Protein AF-M5IS20-F1 (afdb_monomer)

Radius of gyration: 13.37 Å; Cα contacts (8 Å, |Δi|>4): 81; chains: 1; bounding box: 34×34×30 Å

Sequence (101 aa):
MKTYDIALFYELSRFFKDDLRLMAHAVAYKLNLAPKTIYKDFSFGRYKDEYLKALLDVSDNPKEAYLNLLMRFRDKSPIFDRDDFANAEAYSVFNREYKKK

Solvent-accessible surface area (backbone atoms only — not comparable to full-atom values): 5965 Å² total; per-residue (Å²): 129,88,84,56,63,60,69,60,47,59,55,55,30,56,81,50,73,65,37,54,64,59,47,16,45,51,26,15,63,72,68,74,48,64,34,61,61,45,33,52,31,46,26,65,65,52,56,47,66,72,48,52,53,34,46,49,62,34,67,77,40,52,68,65,45,51,53,56,50,54,54,53,68,67,48,83,67,83,76,70,56,76,69,63,48,59,59,42,62,78,63,36,65,68,79,78,82,73,80,83,122

Mean predicted aligned error: 8.96 Å

pLDDT: mean 73.55, std 16.47, range [33.44, 93.88]

Structure (mmCIF, N/CA/C/O backbone):
data_AF-M5IS20-F1
#
_entry.id   AF-M5IS20-F1
#
loop_
_atom_site.group_PDB
_atom_site.id
_atom_site.type_symbol
_atom_site.label_atom_id
_atom_site.label_alt_id
_atom_site.label_comp_id
_atom_site.label_asym_id
_atom_site.label_entity_id
_atom_site.label_seq_id
_atom_site.pdbx_PDB_ins_code
_atom_site.Cartn_x
_atom_site.Cartn_y
_atom_site.Cartn_z
_atom_site.occupancy
_atom_site.B_iso_or_equiv
_atom_site.auth_seq_id
_atom_site.auth_comp_id
_atom_site.auth_asym_id
_atom_site.auth_atom_id
_atom_site.pdbx_PDB_model_num
ATOM 1 N N . MET A 1 1 ? 16.418 -14.600 5.580 1.00 51.22 1 MET A N 1
ATOM 2 C CA . MET A 1 1 ? 15.219 -14.095 4.879 1.00 51.22 1 MET A CA 1
ATOM 3 C C . MET A 1 1 ? 14.413 -13.323 5.912 1.00 51.22 1 MET A C 1
ATOM 5 O O . MET A 1 1 ? 14.109 -13.912 6.938 1.00 51.22 1 MET A O 1
ATOM 9 N N . LYS A 1 2 ? 14.195 -12.008 5.751 1.00 57.53 2 LYS A N 1
ATOM 10 C CA . LYS A 1 2 ? 13.286 -11.289 6.661 1.00 57.53 2 LYS A CA 1
ATOM 11 C C . LYS A 1 2 ? 11.881 -11.837 6.413 1.00 57.53 2 LYS A C 1
ATOM 13 O O . LYS A 1 2 ? 11.426 -11.817 5.273 1.00 57.53 2 LYS A O 1
ATOM 18 N N . THR A 1 3 ? 11.248 -12.369 7.448 1.00 73.69 3 THR A N 1
ATOM 19 C CA . THR A 1 3 ? 9.873 -12.861 7.373 1.00 73.69 3 THR A CA 1
ATOM 20 C C . THR A 1 3 ? 8.959 -11.657 7.538 1.00 73.69 3 THR A C 1
ATOM 22 O O . THR A 1 3 ? 8.815 -11.147 8.642 1.00 73.69 3 THR A O 1
ATOM 25 N N . TYR A 1 4 ? 8.431 -11.138 6.433 1.00 81.56 4 TYR A N 1
ATOM 26 C CA . TYR A 1 4 ? 7.437 -10.068 6.479 1.00 81.56 4 TYR A CA 1
ATOM 27 C C . TYR A 1 4 ? 6.092 -10.617 6.968 1.00 81.56 4 TYR A C 1
ATOM 29 O O . TYR A 1 4 ? 5.775 -11.781 6.705 1.00 81.56 4 TYR A O 1
ATOM 37 N N . ASP A 1 5 ? 5.281 -9.783 7.621 1.00 86.31 5 ASP A N 1
ATOM 38 C CA . ASP A 1 5 ? 3.908 -10.147 7.978 1.00 86.31 5 ASP A CA 1
ATOM 39 C C . ASP A 1 5 ? 2.992 -10.068 6.747 1.00 86.31 5 ASP A C 1
ATOM 41 O O . ASP A 1 5 ? 2.315 -9.078 6.459 1.00 86.31 5 ASP A O 1
ATOM 45 N N . ILE A 1 6 ? 3.034 -11.143 5.964 1.00 86.81 6 ILE A N 1
ATOM 46 C CA . ILE A 1 6 ? 2.269 -11.289 4.726 1.00 86.81 6 ILE A CA 1
ATOM 47 C C . ILE A 1 6 ? 0.762 -11.328 5.021 1.00 86.81 6 ILE A C 1
ATOM 49 O O . ILE A 1 6 ? -0.026 -10.812 4.229 1.00 86.81 6 ILE A O 1
ATOM 53 N N . ALA A 1 7 ? 0.352 -11.919 6.149 1.00 88.44 7 ALA A N 1
ATOM 54 C CA . ALA A 1 7 ? -1.055 -12.016 6.521 1.00 88.44 7 ALA A CA 1
ATOM 55 C C . ALA A 1 7 ? -1.644 -10.625 6.781 1.00 88.44 7 ALA A C 1
ATOM 57 O O . ALA A 1 7 ? -2.665 -10.279 6.181 1.00 88.44 7 ALA A O 1
ATOM 58 N N . LEU A 1 8 ? -0.9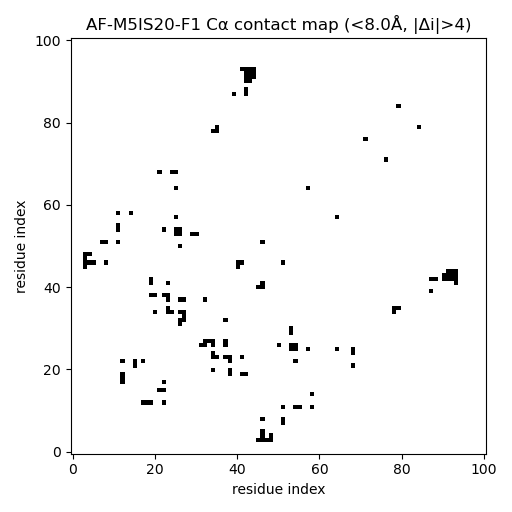45 -9.806 7.572 1.00 90.00 8 LEU A N 1
ATOM 59 C CA . LEU A 1 8 ? -1.326 -8.421 7.833 1.00 90.00 8 LEU A CA 1
ATOM 60 C C . LEU A 1 8 ? -1.354 -7.587 6.549 1.00 90.00 8 LEU A C 1
ATOM 62 O O . LEU A 1 8 ? -2.303 -6.837 6.324 1.00 90.00 8 LEU A O 1
ATOM 66 N N . PHE A 1 9 ? -0.362 -7.746 5.663 1.00 90.94 9 PHE A N 1
ATOM 67 C CA . PHE A 1 9 ? -0.366 -7.057 4.370 1.00 90.94 9 PHE A CA 1
ATOM 68 C C . PHE A 1 9 ? -1.642 -7.347 3.570 1.00 90.94 9 PHE A C 1
ATOM 70 O O . PHE A 1 9 ? -2.299 -6.425 3.090 1.00 90.94 9 PHE A O 1
ATOM 77 N N . TYR A 1 10 ? -2.010 -8.625 3.447 1.00 89.12 10 TYR A N 1
ATOM 78 C CA . TYR A 1 10 ? -3.207 -9.043 2.721 1.00 89.12 10 TYR A CA 1
ATOM 79 C C . TYR A 1 10 ? -4.503 -8.602 3.408 1.00 89.12 10 TYR A C 1
ATOM 81 O O . TYR A 1 10 ? -5.518 -8.417 2.736 1.00 89.12 10 TYR A O 1
ATOM 89 N N . GLU A 1 11 ? -4.533 -8.479 4.728 1.00 89.94 11 GLU A N 1
ATOM 90 C CA . GLU A 1 11 ? -5.686 -7.919 5.430 1.00 89.94 11 GLU A CA 1
ATOM 91 C C . GLU A 1 11 ? -5.858 -6.436 5.088 1.00 89.94 11 GLU A C 1
ATOM 93 O O . GLU A 1 11 ? -6.908 -6.039 4.578 1.00 89.94 11 GLU A O 1
ATOM 98 N N . LEU A 1 12 ? -4.789 -5.653 5.252 1.00 88.44 12 LEU A N 1
ATOM 99 C CA . LEU A 1 12 ? -4.766 -4.222 4.959 1.00 88.44 12 LEU A CA 1
ATOM 100 C C . LEU A 1 12 ? -5.055 -3.936 3.484 1.00 88.44 12 LEU A C 1
ATOM 102 O O . LEU A 1 12 ? -5.794 -3.006 3.170 1.00 88.44 12 LEU A O 1
ATOM 106 N N . SER A 1 13 ? -4.548 -4.756 2.560 1.00 87.12 13 SER A N 1
ATOM 107 C CA . SER A 1 13 ? -4.774 -4.564 1.125 1.00 87.12 13 SER A CA 1
ATOM 108 C C . SER A 1 13 ? -6.258 -4.600 0.743 1.00 87.12 13 SER A C 1
ATOM 110 O O . SER A 1 13 ? -6.656 -3.895 -0.183 1.00 87.12 13 SER A O 1
ATOM 112 N N . ARG A 1 14 ? -7.111 -5.322 1.492 1.00 85.94 14 ARG A N 1
ATOM 113 C CA . ARG A 1 14 ? -8.568 -5.360 1.242 1.00 85.94 14 ARG A CA 1
ATOM 114 C C . ARG A 1 14 ? -9.208 -3.987 1.369 1.00 85.94 14 ARG A C 1
ATOM 116 O O . ARG A 1 14 ? -10.068 -3.646 0.560 1.00 85.94 14 ARG A O 1
ATOM 123 N N . PHE A 1 15 ? -8.772 -3.194 2.348 1.00 83.50 15 PHE A N 1
ATOM 124 C CA . PHE A 1 15 ? -9.248 -1.823 2.529 1.00 83.50 15 PHE A CA 1
ATOM 125 C C . PHE A 1 15 ? -8.975 -0.969 1.279 1.00 83.50 15 PHE A C 1
ATOM 127 O O . PHE A 1 15 ? -9.810 -0.167 0.864 1.00 83.50 15 PHE A O 1
ATOM 134 N N . PHE A 1 16 ? -7.848 -1.220 0.611 1.00 80.75 16 PHE A N 1
ATOM 135 C CA . PHE A 1 16 ? -7.435 -0.544 -0.618 1.00 80.75 16 PHE A CA 1
ATOM 136 C C . PHE A 1 16 ? -7.868 -1.267 -1.902 1.00 80.75 16 PHE A C 1
ATOM 138 O O . PHE A 1 16 ? -7.359 -0.952 -2.975 1.00 80.75 16 PHE A O 1
ATOM 145 N N . LYS A 1 17 ? -8.796 -2.233 -1.818 1.00 82.81 17 LYS A N 1
ATOM 146 C CA . LYS A 1 17 ? -9.261 -3.052 -2.956 1.00 82.81 17 LYS A CA 1
ATOM 147 C C . LYS A 1 17 ? -8.127 -3.766 -3.702 1.00 82.81 17 LYS A C 1
ATOM 149 O O . LYS A 1 17 ? -8.206 -3.952 -4.912 1.00 82.81 17 LYS A O 1
ATOM 154 N N . ASP A 1 18 ? -7.074 -4.129 -2.975 1.00 82.31 18 ASP A N 1
ATOM 155 C CA . ASP A 1 18 ? -5.847 -4.722 -3.508 1.00 82.31 18 ASP A CA 1
ATOM 156 C C . ASP A 1 18 ? -5.122 -3.852 -4.554 1.00 82.31 18 ASP A C 1
ATOM 158 O O . ASP A 1 18 ? -4.277 -4.344 -5.303 1.00 82.31 18 ASP A O 1
ATOM 162 N N . ASP A 1 19 ? -5.399 -2.543 -4.597 1.00 81.12 19 ASP A N 1
ATOM 163 C CA . ASP A 1 19 ? -4.683 -1.623 -5.473 1.00 81.12 19 ASP A CA 1
ATOM 164 C C . ASP A 1 19 ? -3.338 -1.233 -4.849 1.00 81.12 19 ASP A C 1
ATOM 166 O O . ASP A 1 19 ? -3.231 -0.312 -4.031 1.00 81.12 19 ASP A O 1
ATOM 170 N N . LEU A 1 20 ? -2.281 -1.926 -5.279 1.00 84.94 20 LEU A N 1
ATOM 171 C CA . LEU A 1 20 ? -0.911 -1.666 -4.837 1.00 84.94 20 LEU A CA 1
ATOM 172 C C . LEU A 1 20 ? -0.467 -0.215 -5.075 1.00 84.94 20 LEU A C 1
ATOM 174 O O . LEU A 1 20 ? 0.388 0.280 -4.340 1.00 84.94 20 LEU A O 1
ATOM 178 N N . ARG A 1 21 ? -1.032 0.489 -6.065 1.00 80.56 21 ARG A N 1
ATOM 179 C CA . ARG A 1 21 ? -0.717 1.904 -6.326 1.00 80.56 21 ARG A CA 1
ATOM 180 C C . ARG A 1 21 ? -1.308 2.782 -5.237 1.00 80.56 21 ARG A C 1
ATOM 182 O O . ARG A 1 21 ? -0.611 3.633 -4.686 1.00 80.56 21 ARG A O 1
ATOM 189 N N . LEU A 1 22 ? -2.571 2.538 -4.894 1.00 79.00 22 LEU A N 1
ATOM 190 C CA . LEU A 1 22 ? -3.264 3.248 -3.823 1.00 79.00 22 LEU A CA 1
ATOM 191 C C . LEU A 1 22 ? -2.557 3.032 -2.480 1.00 79.00 22 LEU A C 1
ATOM 193 O O . LEU A 1 22 ? -2.279 3.993 -1.761 1.00 79.00 22 LEU A O 1
ATOM 197 N N . MET A 1 23 ? -2.179 1.786 -2.192 1.00 88.06 23 MET A N 1
ATOM 198 C CA . MET A 1 23 ? -1.403 1.431 -1.003 1.00 88.06 23 MET A CA 1
ATOM 199 C C . MET A 1 23 ? -0.038 2.126 -0.988 1.00 88.06 23 MET A C 1
ATOM 201 O O . MET A 1 23 ? 0.350 2.712 0.021 1.00 88.06 23 MET A O 1
ATOM 205 N N . ALA A 1 24 ? 0.695 2.108 -2.106 1.00 88.69 24 ALA A N 1
ATOM 206 C CA . ALA A 1 24 ? 2.010 2.737 -2.190 1.00 88.69 24 ALA A CA 1
ATOM 207 C C . ALA A 1 24 ? 1.939 4.250 -1.956 1.00 88.69 24 ALA A C 1
ATOM 209 O O . ALA A 1 24 ? 2.809 4.814 -1.294 1.00 88.69 24 ALA A O 1
ATOM 210 N N . HIS A 1 25 ? 0.885 4.908 -2.439 1.00 83.19 25 HIS A N 1
ATOM 211 C CA . HIS A 1 25 ? 0.655 6.319 -2.154 1.00 83.19 25 HIS A CA 1
ATOM 212 C C . HIS A 1 25 ? 0.274 6.593 -0.696 1.00 83.19 25 HIS A C 1
ATOM 214 O O . HIS A 1 25 ? 0.754 7.579 -0.135 1.00 83.19 25 HIS A O 1
ATOM 220 N N . ALA A 1 26 ? -0.543 5.737 -0.079 1.00 84.56 26 ALA A N 1
ATOM 221 C CA . ALA A 1 26 ? -0.902 5.859 1.332 1.00 84.56 26 ALA A CA 1
ATOM 222 C C . ALA A 1 26 ? 0.347 5.798 2.229 1.00 84.56 26 ALA A C 1
ATOM 224 O O . ALA A 1 26 ? 0.561 6.664 3.079 1.00 84.56 26 ALA A O 1
ATOM 225 N N . VAL A 1 27 ? 1.233 4.834 1.967 1.00 89.06 27 VAL A N 1
ATOM 226 C CA . VAL A 1 27 ? 2.516 4.714 2.672 1.00 89.06 27 VAL A CA 1
ATOM 227 C C . VAL A 1 27 ? 3.441 5.889 2.368 1.00 89.06 27 VAL A C 1
ATOM 229 O O . VAL A 1 27 ? 4.030 6.461 3.285 1.00 89.06 27 VAL A O 1
ATOM 232 N N . ALA A 1 28 ? 3.558 6.282 1.097 1.00 87.94 28 ALA A N 1
ATOM 233 C CA . ALA A 1 28 ? 4.396 7.403 0.679 1.00 87.94 28 ALA A CA 1
ATOM 234 C C . ALA A 1 28 ? 4.017 8.704 1.389 1.00 87.94 28 ALA A C 1
ATOM 236 O O . ALA A 1 28 ? 4.900 9.475 1.756 1.00 87.94 28 ALA A O 1
ATOM 237 N N . TYR A 1 29 ? 2.719 8.938 1.592 1.00 82.56 29 TYR A N 1
ATOM 238 C CA . TYR A 1 29 ? 2.220 10.093 2.328 1.00 82.56 29 TYR A CA 1
ATOM 239 C C . TYR A 1 29 ? 2.666 10.057 3.790 1.00 82.56 29 TYR A C 1
ATOM 241 O O . TYR A 1 29 ? 3.273 11.007 4.277 1.00 82.56 29 TYR A O 1
ATOM 249 N N . LYS A 1 30 ? 2.419 8.937 4.474 1.00 84.69 30 LYS A N 1
ATOM 250 C CA . LYS A 1 30 ? 2.706 8.806 5.904 1.00 84.69 30 LYS A CA 1
ATOM 251 C C . LYS A 1 30 ? 4.202 8.859 6.219 1.00 84.69 30 LYS A C 1
ATOM 253 O O . LYS A 1 30 ? 4.587 9.395 7.253 1.00 84.69 30 LYS A O 1
ATOM 258 N N . LEU A 1 31 ? 5.034 8.302 5.340 1.00 87.12 31 LEU A N 1
ATOM 259 C CA . LEU A 1 31 ? 6.481 8.190 5.546 1.00 87.12 31 LEU A CA 1
ATOM 260 C C .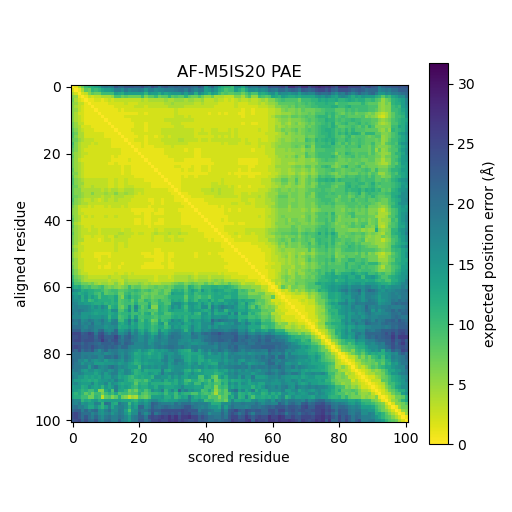 LEU A 1 31 ? 7.293 9.259 4.796 1.00 87.12 31 LEU A C 1
ATOM 262 O O . LEU A 1 31 ? 8.516 9.263 4.894 1.00 87.12 31 LEU A O 1
ATOM 266 N N . ASN A 1 32 ? 6.636 10.149 4.044 1.00 85.38 32 ASN A N 1
ATOM 267 C CA . ASN A 1 32 ? 7.271 11.126 3.153 1.00 85.38 32 ASN A CA 1
ATOM 268 C C . ASN A 1 32 ? 8.304 10.489 2.192 1.00 85.38 32 ASN A C 1
ATOM 270 O O . ASN A 1 32 ? 9.435 10.954 2.052 1.00 85.38 32 ASN A O 1
ATOM 274 N N . LEU A 1 33 ? 7.911 9.390 1.543 1.00 86.44 33 LEU A N 1
ATOM 275 C CA . LEU A 1 33 ? 8.751 8.607 0.629 1.00 86.44 33 LEU A CA 1
ATOM 276 C C . LEU A 1 33 ? 8.261 8.690 -0.823 1.00 86.44 33 LEU A C 1
ATOM 278 O O . LEU A 1 33 ? 7.145 9.122 -1.111 1.00 86.44 33 LEU A O 1
ATOM 282 N N . ALA A 1 34 ? 9.090 8.216 -1.756 1.00 84.44 34 ALA A N 1
ATOM 283 C CA . ALA A 1 34 ? 8.697 8.063 -3.152 1.00 84.44 34 ALA A CA 1
ATOM 284 C C . ALA A 1 34 ? 7.758 6.845 -3.328 1.00 84.44 34 ALA A C 1
ATOM 286 O O . ALA A 1 34 ? 8.174 5.713 -3.057 1.00 84.44 34 ALA A O 1
ATOM 287 N N . PRO A 1 35 ? 6.525 7.026 -3.841 1.00 83.19 35 PRO A N 1
ATOM 288 C CA . PRO A 1 35 ? 5.559 5.934 -4.011 1.00 83.19 35 PRO A CA 1
ATOM 289 C C . PRO A 1 35 ? 6.039 4.858 -4.995 1.00 83.19 35 PRO A C 1
ATOM 291 O O . PRO A 1 35 ? 5.747 3.683 -4.795 1.00 83.19 35 PRO A O 1
ATOM 294 N N . LYS A 1 36 ? 6.848 5.219 -6.002 1.00 84.12 36 LYS A N 1
ATOM 295 C CA . LYS A 1 36 ? 7.440 4.266 -6.960 1.00 84.12 36 LYS A CA 1
ATOM 296 C C . LYS A 1 36 ? 8.295 3.196 -6.271 1.00 84.12 36 LYS A C 1
ATOM 298 O O . LYS A 1 36 ? 8.209 2.019 -6.614 1.00 84.12 36 LYS A O 1
ATOM 303 N N . THR A 1 37 ? 9.086 3.587 -5.272 1.00 87.38 37 THR A N 1
ATOM 304 C CA . THR A 1 37 ? 9.927 2.657 -4.503 1.00 87.38 37 THR A CA 1
ATOM 305 C C . THR A 1 37 ? 9.076 1.671 -3.711 1.00 87.38 37 THR A C 1
ATOM 307 O O . THR A 1 37 ? 9.346 0.473 -3.728 1.00 87.38 37 THR A O 1
ATOM 310 N N . ILE A 1 38 ? 8.014 2.165 -3.074 1.00 90.06 38 ILE A N 1
ATOM 311 C CA . ILE A 1 38 ? 7.105 1.349 -2.263 1.00 90.06 38 ILE A CA 1
ATOM 312 C C . ILE A 1 38 ? 6.309 0.383 -3.146 1.00 90.06 38 ILE A C 1
ATOM 314 O O . ILE A 1 38 ? 6.206 -0.796 -2.829 1.00 90.06 38 ILE A O 1
ATOM 318 N N . TYR A 1 39 ? 5.805 0.852 -4.289 1.00 87.62 39 TYR A N 1
ATOM 319 C CA . TYR A 1 39 ? 5.100 0.013 -5.257 1.00 87.62 39 TYR A CA 1
ATOM 320 C C . TYR A 1 39 ? 5.981 -1.133 -5.774 1.00 87.62 39 TYR A C 1
ATOM 322 O O . TYR A 1 39 ? 5.540 -2.282 -5.834 1.00 87.62 39 TYR A O 1
ATOM 330 N N . LYS A 1 40 ? 7.250 -0.842 -6.091 1.00 87.56 40 LYS A N 1
ATOM 331 C CA . LYS A 1 40 ? 8.227 -1.866 -6.475 1.00 87.56 40 LYS A CA 1
ATOM 332 C C . LYS A 1 40 ? 8.425 -2.879 -5.348 1.00 87.56 40 LYS A C 1
ATOM 334 O O . LYS A 1 40 ? 8.394 -4.079 -5.598 1.00 87.56 40 LYS A O 1
ATOM 339 N N . ASP A 1 41 ? 8.605 -2.414 -4.114 1.00 90.19 41 ASP A N 1
ATOM 340 C CA . ASP A 1 41 ? 8.748 -3.296 -2.955 1.00 90.19 41 ASP A CA 1
ATOM 341 C C . ASP A 1 41 ? 7.513 -4.200 -2.775 1.00 90.19 41 ASP A C 1
ATOM 343 O O . ASP A 1 41 ? 7.676 -5.415 -2.668 1.00 90.19 41 ASP A O 1
ATOM 347 N N . PHE A 1 42 ? 6.294 -3.657 -2.852 1.00 89.50 42 PHE A N 1
ATOM 348 C CA . PHE A 1 42 ? 5.055 -4.442 -2.794 1.00 89.50 42 PHE A CA 1
ATOM 349 C C . PHE A 1 42 ? 4.954 -5.481 -3.909 1.00 89.50 42 PHE A C 1
ATOM 351 O O . PHE A 1 42 ? 4.660 -6.641 -3.632 1.00 89.50 42 PHE A O 1
ATOM 358 N N . SER A 1 43 ? 5.273 -5.096 -5.145 1.00 86.25 43 SER A N 1
ATOM 359 C CA . SER A 1 43 ? 5.250 -6.009 -6.295 1.00 86.25 43 SER A CA 1
ATOM 360 C C . SER A 1 43 ? 6.224 -7.179 -6.106 1.00 86.25 43 SER A C 1
ATOM 362 O O . SER A 1 43 ? 5.935 -8.300 -6.502 1.00 86.25 43 SER A O 1
ATOM 364 N N . PHE A 1 44 ? 7.351 -6.964 -5.420 1.00 85.25 44 PHE A N 1
ATOM 365 C CA . PHE A 1 44 ? 8.331 -8.012 -5.106 1.00 85.25 44 PHE A CA 1
ATOM 366 C C . PHE A 1 44 ? 8.131 -8.677 -3.732 1.00 85.25 44 PHE A C 1
ATOM 368 O O . PHE A 1 44 ? 9.046 -9.341 -3.243 1.00 85.25 44 PHE A O 1
ATOM 375 N N . GLY A 1 45 ? 6.978 -8.497 -3.081 1.00 86.06 45 GLY A N 1
ATOM 376 C CA . GLY A 1 45 ? 6.671 -9.148 -1.803 1.00 86.06 45 GLY A CA 1
ATOM 377 C C . GLY A 1 45 ? 7.461 -8.611 -0.602 1.00 86.06 45 GLY A C 1
ATOM 378 O O . GLY A 1 45 ? 7.590 -9.289 0.417 1.00 86.06 45 GLY A O 1
ATOM 379 N N . ARG A 1 46 ? 8.031 -7.405 -0.712 1.00 90.19 46 ARG A N 1
ATOM 380 C CA . ARG A 1 46 ? 8.831 -6.748 0.332 1.00 90.19 46 ARG A CA 1
ATOM 381 C C . ARG A 1 46 ? 7.957 -5.852 1.207 1.00 90.19 46 ARG A C 1
ATOM 383 O O . ARG A 1 46 ? 7.979 -4.628 1.093 1.00 90.19 46 ARG A O 1
ATOM 390 N N . TYR A 1 47 ? 7.196 -6.462 2.109 1.00 90.69 47 TYR A N 1
ATOM 391 C CA . TYR A 1 47 ? 6.249 -5.759 2.981 1.00 90.69 47 TYR A CA 1
ATOM 392 C C . TYR A 1 47 ? 6.916 -5.301 4.283 1.00 90.69 47 TYR A C 1
ATOM 394 O O . TYR A 1 47 ? 6.726 -5.897 5.338 1.00 90.69 47 TYR A O 1
ATOM 402 N N . LYS A 1 48 ? 7.760 -4.266 4.204 1.00 93.25 48 LYS A N 1
ATOM 403 C CA . LYS A 1 48 ? 8.481 -3.738 5.376 1.00 93.25 48 LYS A CA 1
ATOM 404 C C . LYS A 1 48 ? 7.510 -3.340 6.493 1.00 93.25 48 LYS A C 1
ATOM 406 O O . LYS A 1 48 ? 6.469 -2.751 6.219 1.00 93.25 48 LYS A O 1
ATOM 411 N N . ASP A 1 49 ? 7.906 -3.565 7.743 1.00 93.19 49 ASP A N 1
ATOM 412 C CA . ASP A 1 49 ? 7.076 -3.269 8.922 1.00 93.19 49 ASP A CA 1
ATOM 413 C C . ASP A 1 49 ? 6.634 -1.797 8.977 1.00 93.19 49 ASP A C 1
ATOM 415 O O . ASP A 1 49 ? 5.500 -1.491 9.333 1.00 93.19 49 ASP A O 1
ATOM 419 N N . GLU A 1 50 ? 7.500 -0.876 8.544 1.00 93.62 50 GLU A N 1
ATOM 420 C CA . GLU A 1 50 ? 7.182 0.553 8.425 1.00 93.62 50 GLU A CA 1
ATOM 421 C C . GLU A 1 50 ? 6.047 0.827 7.420 1.00 93.62 50 GLU A C 1
ATOM 423 O O . GLU A 1 50 ? 5.221 1.709 7.646 1.00 93.62 50 GLU A O 1
ATOM 428 N N . TYR A 1 51 ? 5.960 0.039 6.342 1.00 93.88 51 TYR A N 1
ATOM 429 C CA . TYR A 1 51 ? 4.888 0.139 5.349 1.00 93.88 51 TYR A CA 1
ATOM 430 C C . TYR A 1 51 ? 3.581 -0.401 5.918 1.00 93.88 51 TYR A C 1
ATOM 432 O O . TYR A 1 51 ? 2.543 0.231 5.752 1.00 93.88 51 TYR A O 1
ATOM 440 N N . LEU A 1 52 ? 3.6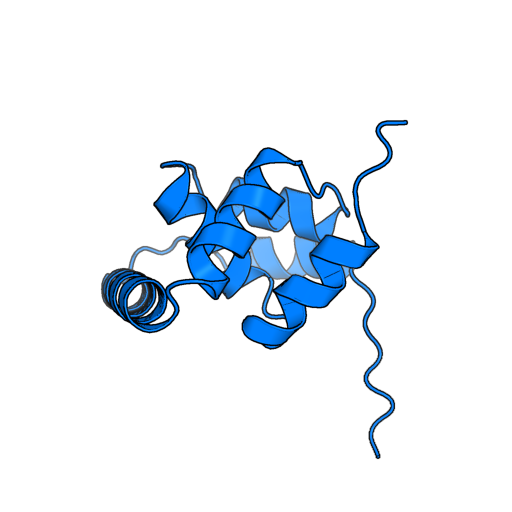34 -1.526 6.635 1.00 93.06 52 LEU A N 1
ATOM 441 C CA . LEU A 1 52 ? 2.460 -2.118 7.277 1.00 93.06 52 LEU A CA 1
ATOM 442 C C . LEU A 1 52 ? 1.892 -1.206 8.362 1.00 93.06 52 LEU A C 1
ATOM 444 O O . LEU A 1 52 ? 0.691 -0.957 8.375 1.00 93.06 52 LEU A O 1
ATOM 448 N N . LYS A 1 53 ? 2.751 -0.625 9.205 1.00 92.62 53 LYS A N 1
ATOM 449 C CA . LYS A 1 53 ? 2.336 0.356 10.213 1.00 92.62 53 LYS A CA 1
ATOM 450 C C . LYS A 1 53 ? 1.698 1.592 9.575 1.00 92.62 53 LYS A C 1
ATOM 452 O O . LYS A 1 53 ? 0.674 2.065 10.049 1.00 92.62 53 LYS A O 1
ATOM 457 N N . ALA A 1 54 ? 2.266 2.093 8.477 1.00 90.88 54 ALA A N 1
ATOM 458 C CA . ALA A 1 54 ? 1.689 3.222 7.752 1.00 90.88 54 ALA A CA 1
ATOM 459 C C . ALA A 1 54 ? 0.312 2.901 7.147 1.00 90.88 54 ALA A C 1
A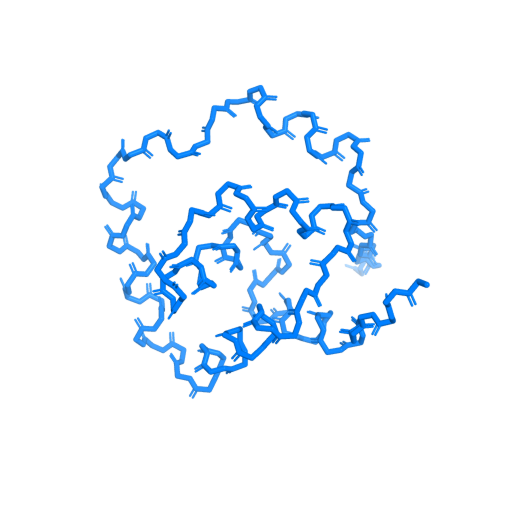TOM 461 O O . ALA A 1 54 ? -0.582 3.742 7.186 1.00 90.88 54 ALA A O 1
ATOM 462 N N . LEU A 1 55 ? 0.134 1.696 6.598 1.00 90.44 55 LEU A N 1
ATOM 463 C CA . LEU A 1 55 ? -1.153 1.237 6.072 1.00 90.44 55 LEU A CA 1
ATOM 464 C C . LEU A 1 55 ? -2.192 1.045 7.184 1.00 90.44 55 LEU A C 1
ATOM 466 O O . LEU A 1 55 ? -3.344 1.417 6.981 1.00 90.44 55 LEU A O 1
ATOM 470 N N . LEU A 1 56 ? -1.783 0.517 8.342 1.00 90.62 56 LEU A N 1
ATOM 471 C CA . LEU A 1 56 ? -2.644 0.342 9.513 1.00 90.62 56 LEU A CA 1
ATOM 472 C C . LEU A 1 56 ? -3.158 1.693 10.031 1.00 90.62 56 LEU A C 1
ATOM 474 O O . LEU A 1 56 ? -4.367 1.907 10.095 1.00 90.62 56 LEU A O 1
ATOM 478 N N . ASP A 1 57 ? -2.250 2.647 10.259 1.00 85.62 57 ASP A N 1
ATOM 479 C CA . ASP A 1 57 ? -2.588 4.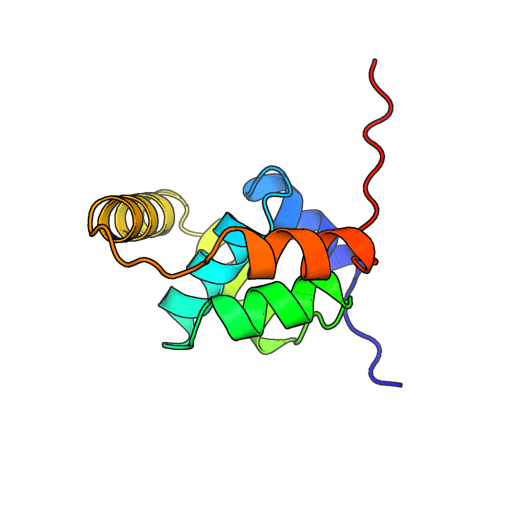019 10.661 1.00 85.62 57 ASP A CA 1
ATOM 480 C C . ASP A 1 57 ? -3.575 4.687 9.683 1.00 85.62 57 ASP A C 1
ATOM 482 O O . ASP A 1 57 ? -4.430 5.480 10.077 1.00 85.62 57 ASP A O 1
ATOM 486 N N . VAL A 1 58 ? -3.437 4.401 8.384 1.00 82.38 58 VAL A N 1
ATOM 487 C CA . VAL A 1 58 ? -4.341 4.905 7.345 1.00 82.38 58 VAL A CA 1
ATOM 488 C C . VAL A 1 58 ? -5.704 4.213 7.399 1.00 82.38 58 VAL A C 1
ATOM 490 O O . VAL A 1 58 ? -6.726 4.881 7.238 1.00 82.38 58 VAL A O 1
ATOM 493 N N . SER A 1 59 ? -5.739 2.897 7.617 1.00 79.06 59 SER A N 1
A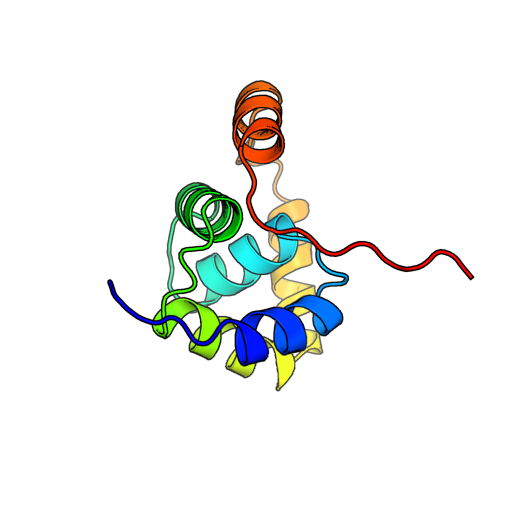TOM 494 C CA . SER A 1 59 ? -6.997 2.154 7.726 1.00 79.06 59 SER A CA 1
ATOM 495 C C . SER A 1 59 ? -7.816 2.562 8.954 1.00 79.06 59 SER A C 1
ATOM 497 O O . SER A 1 59 ? -9.044 2.583 8.873 1.00 79.06 59 SER A O 1
ATOM 499 N N . ASP A 1 60 ? -7.153 2.984 10.034 1.00 81.31 60 ASP A N 1
ATOM 500 C CA . ASP A 1 60 ? -7.802 3.488 11.248 1.00 81.31 60 ASP A CA 1
ATOM 501 C C . ASP A 1 60 ? -8.405 4.897 11.065 1.00 81.31 60 ASP A C 1
ATOM 503 O O . ASP A 1 60 ? -9.348 5.266 11.768 1.00 81.31 60 ASP A O 1
ATOM 507 N N . ASN A 1 61 ? -7.919 5.686 10.094 1.00 76.44 61 ASN A N 1
ATOM 508 C CA . ASN A 1 61 ? -8.459 7.012 9.758 1.00 76.44 61 ASN A CA 1
ATOM 509 C C . ASN A 1 61 ? -8.711 7.182 8.239 1.00 76.44 61 ASN A C 1
ATOM 511 O O . ASN A 1 61 ? -8.014 7.928 7.536 1.00 76.44 61 ASN A O 1
ATOM 515 N N . PRO A 1 62 ? -9.753 6.519 7.708 1.00 67.06 62 PRO A N 1
ATOM 516 C CA . PRO A 1 62 ? -9.947 6.351 6.272 1.00 67.06 62 PRO A CA 1
ATOM 517 C C . PRO A 1 62 ? -10.330 7.645 5.541 1.00 67.06 62 PRO A C 1
ATOM 519 O O . PRO A 1 62 ? -9.973 7.815 4.377 1.00 67.06 62 PRO A O 1
ATOM 522 N N . LYS A 1 63 ? -11.042 8.576 6.198 1.00 66.25 63 LYS A N 1
ATOM 523 C CA . LYS A 1 63 ? -11.516 9.831 5.578 1.00 66.25 63 LYS A CA 1
ATOM 524 C C . LYS A 1 63 ? -10.369 10.774 5.231 1.00 66.25 63 LYS A C 1
ATOM 526 O O . LYS A 1 63 ? -10.336 11.318 4.129 1.00 66.25 63 LYS A O 1
ATOM 531 N N . GLU A 1 64 ? -9.444 10.964 6.163 1.00 65.44 64 GLU A N 1
ATOM 532 C CA . GLU A 1 64 ? -8.311 11.870 5.989 1.00 65.44 64 GLU A CA 1
ATOM 533 C C . GLU A 1 64 ? -7.317 11.316 4.961 1.00 65.44 64 GLU A C 1
ATOM 535 O O . GLU A 1 64 ? -6.840 12.039 4.085 1.00 65.44 64 GLU A O 1
ATOM 540 N N . ALA A 1 65 ? -7.094 10.002 4.978 1.00 63.25 65 ALA A N 1
ATOM 541 C CA . ALA A 1 65 ? -6.247 9.341 3.999 1.00 63.25 65 ALA A CA 1
ATOM 542 C C . ALA A 1 65 ? -6.807 9.405 2.569 1.00 63.25 65 ALA A C 1
ATOM 544 O O . ALA A 1 65 ? -6.065 9.720 1.637 1.00 63.25 65 ALA A O 1
ATOM 545 N N . TYR A 1 66 ? -8.111 9.159 2.384 1.00 64.69 66 TYR A N 1
ATOM 546 C CA . TYR A 1 66 ? -8.748 9.249 1.065 1.00 64.69 66 TYR A CA 1
ATOM 547 C C . TYR A 1 66 ? -8.710 10.675 0.504 1.00 64.69 66 TYR A C 1
ATOM 549 O O . TYR A 1 66 ? -8.432 10.856 -0.680 1.00 64.69 66 TYR A O 1
ATOM 557 N N . LEU A 1 67 ? -8.949 11.692 1.341 1.00 59.88 67 LEU A N 1
ATOM 558 C CA . LEU A 1 67 ? -8.911 13.098 0.927 1.00 59.88 67 LEU A CA 1
ATOM 559 C C . LEU A 1 67 ? -7.508 13.497 0.432 1.00 59.88 67 LEU A C 1
ATOM 561 O O . LEU A 1 67 ? -7.371 14.080 -0.643 1.00 59.88 67 LEU A O 1
ATOM 565 N N . ASN A 1 68 ? -6.465 13.108 1.169 1.00 61.06 68 ASN A N 1
ATOM 566 C CA . ASN A 1 68 ? -5.072 13.402 0.823 1.00 61.06 68 ASN A CA 1
ATOM 567 C C . ASN A 1 68 ? -4.595 12.647 -0.431 1.00 61.06 68 ASN A C 1
ATOM 569 O O . ASN A 1 68 ? -3.864 13.202 -1.255 1.00 61.06 68 ASN A O 1
ATOM 573 N N . LEU A 1 69 ? -5.052 11.404 -0.619 1.00 65.31 69 LEU A N 1
ATOM 574 C CA . LEU A 1 69 ? -4.819 10.630 -1.841 1.00 65.31 69 LEU A CA 1
ATOM 575 C C . LEU A 1 69 ? -5.455 11.300 -3.063 1.00 65.31 69 LEU A C 1
ATOM 577 O O . LEU A 1 69 ? -4.779 11.519 -4.068 1.00 65.31 69 LEU A O 1
ATOM 581 N N . LEU A 1 70 ? -6.732 11.683 -2.962 1.00 62.78 70 LEU A N 1
ATOM 582 C CA . LEU A 1 70 ? -7.465 12.365 -4.032 1.00 62.78 70 LEU A CA 1
ATOM 583 C C . LEU A 1 70 ? -6.814 13.700 -4.425 1.00 62.78 70 LEU A C 1
ATOM 585 O O . LEU A 1 70 ? -6.767 14.030 -5.610 1.00 62.78 70 LEU A O 1
ATOM 589 N N . MET A 1 71 ? -6.266 14.445 -3.460 1.00 58.50 71 MET A N 1
ATOM 590 C CA . MET A 1 71 ? -5.540 15.689 -3.733 1.00 58.50 71 MET A CA 1
ATOM 591 C C . MET A 1 71 ? -4.263 15.460 -4.558 1.00 58.50 71 MET A C 1
ATOM 593 O O . MET A 1 71 ? -3.999 16.238 -5.471 1.00 58.50 71 MET A O 1
ATOM 597 N N . ARG A 1 72 ? -3.512 14.373 -4.327 1.00 57.72 72 ARG A N 1
ATOM 598 C CA . ARG A 1 72 ? -2.309 14.054 -5.123 1.00 57.72 72 ARG A CA 1
ATOM 599 C C . ARG A 1 72 ? -2.599 13.440 -6.489 1.00 57.72 72 ARG A C 1
ATOM 601 O O . ARG A 1 72 ? -1.807 13.657 -7.391 1.00 57.72 72 ARG A O 1
ATOM 608 N N . PHE A 1 73 ? -3.700 12.707 -6.667 1.00 58.06 73 PHE A N 1
ATOM 609 C CA . PHE A 1 73 ? -4.122 12.270 -8.009 1.00 58.06 73 PHE A CA 1
ATOM 610 C C . PHE A 1 73 ? -4.600 13.444 -8.877 1.00 58.06 73 PHE A C 1
ATOM 612 O O . PHE A 1 73 ? -4.543 13.371 -10.104 1.00 58.06 73 PHE A O 1
ATOM 619 N N . ARG A 1 74 ? -5.076 14.528 -8.247 1.00 47.94 74 ARG A N 1
ATOM 620 C CA . ARG A 1 74 ? -5.491 15.758 -8.931 1.00 47.94 74 ARG A CA 1
ATOM 621 C C . ARG A 1 74 ? -4.298 16.568 -9.447 1.00 47.94 74 ARG A C 1
ATOM 623 O O . ARG A 1 74 ? -4.394 17.140 -10.534 1.00 47.94 74 ARG A O 1
ATOM 630 N N . ASP A 1 75 ? -3.189 16.590 -8.711 1.00 47.72 75 ASP A N 1
ATOM 631 C CA . ASP A 1 75 ? -1.919 17.093 -9.228 1.00 47.72 75 ASP A CA 1
ATOM 632 C C . ASP A 1 75 ? -1.360 16.069 -10.216 1.00 47.72 75 ASP A C 1
ATOM 634 O O . ASP A 1 75 ? -0.961 14.974 -9.838 1.00 47.72 75 ASP A O 1
ATOM 638 N N . LYS A 1 76 ? -1.362 16.419 -11.507 1.00 50.44 76 LYS A N 1
ATOM 639 C CA . LYS A 1 76 ? -0.953 15.588 -12.658 1.00 50.44 76 LYS A CA 1
ATOM 640 C C . LYS A 1 76 ? 0.543 15.226 -12.665 1.00 50.44 76 LYS A C 1
ATOM 642 O O . LYS A 1 76 ? 1.203 15.315 -13.697 1.00 50.44 76 LYS A O 1
ATOM 647 N N . SER A 1 77 ? 1.117 14.881 -11.522 1.00 49.00 77 SER A N 1
ATOM 648 C CA . SER A 1 77 ? 2.496 14.453 -11.425 1.00 49.00 77 SER A CA 1
ATOM 649 C C . SER A 1 77 ? 2.608 13.087 -12.121 1.00 49.00 77 SER A C 1
ATOM 651 O O . SER A 1 77 ? 1.869 12.164 -11.760 1.00 49.00 77 SER A O 1
ATOM 653 N N . PRO A 1 78 ? 3.470 12.938 -13.143 1.00 52.84 78 PRO A N 1
ATOM 654 C CA . PRO A 1 78 ? 3.674 11.678 -13.846 1.00 52.84 78 PRO A CA 1
ATOM 655 C C . PRO A 1 78 ? 4.511 10.768 -12.943 1.00 52.84 78 PRO A C 1
ATOM 657 O O . PRO A 1 78 ? 5.707 10.585 -13.128 1.00 52.84 78 PRO A O 1
ATOM 660 N N . ILE A 1 79 ? 3.898 10.273 -11.871 1.00 53.72 79 ILE A N 1
ATOM 661 C CA . ILE A 1 79 ? 4.591 9.496 -10.837 1.00 53.72 79 ILE A CA 1
ATOM 662 C C . ILE A 1 79 ? 4.864 8.063 -11.329 1.00 53.72 79 ILE A C 1
ATOM 664 O O . ILE A 1 79 ? 5.729 7.375 -10.784 1.00 53.72 79 ILE A O 1
ATOM 668 N N . PHE A 1 80 ? 4.183 7.636 -12.395 1.00 54.41 80 PHE A N 1
ATOM 669 C CA . PHE A 1 80 ? 4.376 6.337 -13.018 1.00 54.41 80 PHE A CA 1
ATOM 670 C C . PHE A 1 80 ? 4.209 6.428 -14.536 1.00 54.41 80 PHE A C 1
ATOM 672 O O . PHE A 1 80 ? 3.144 6.824 -15.017 1.00 54.41 80 PHE A O 1
ATOM 679 N N . ASP A 1 81 ? 5.245 6.054 -15.282 1.00 56.47 81 ASP A N 1
ATOM 680 C CA . ASP A 1 81 ? 5.147 5.876 -16.729 1.00 56.47 81 ASP A CA 1
ATOM 681 C C . ASP A 1 81 ? 4.574 4.482 -17.053 1.00 56.47 81 ASP A C 1
ATOM 683 O O . ASP A 1 81 ? 4.678 3.550 -16.250 1.00 56.47 81 ASP A O 1
ATOM 687 N N . ARG A 1 82 ? 3.961 4.314 -18.230 1.00 52.44 82 ARG A N 1
ATOM 688 C CA . ARG A 1 82 ? 3.331 3.055 -18.669 1.00 52.44 82 ARG A CA 1
ATOM 689 C C . ARG A 1 82 ? 4.307 1.873 -18.614 1.00 52.44 82 ARG A C 1
ATOM 691 O O . ARG A 1 82 ? 3.915 0.765 -18.250 1.00 52.44 82 ARG A O 1
ATOM 698 N N . ASP A 1 83 ? 5.572 2.129 -18.929 1.00 54.03 83 ASP A N 1
ATOM 699 C CA . ASP A 1 83 ? 6.627 1.114 -18.993 1.00 54.03 83 ASP A CA 1
ATOM 700 C C . ASP A 1 83 ? 7.124 0.666 -17.607 1.00 54.03 83 ASP A C 1
ATOM 702 O O . ASP A 1 83 ? 7.585 -0.468 -17.442 1.00 54.03 83 ASP A O 1
ATOM 706 N N . ASP A 1 84 ? 6.974 1.512 -16.581 1.00 55.69 84 ASP A N 1
ATOM 707 C CA . ASP A 1 84 ? 7.282 1.139 -15.197 1.00 55.69 84 ASP A CA 1
ATOM 708 C C . ASP A 1 84 ? 6.288 0.092 -14.666 1.00 55.69 84 ASP A C 1
ATOM 710 O O . ASP A 1 84 ? 6.662 -0.785 -13.883 1.00 55.69 84 ASP A O 1
ATOM 714 N N . PHE A 1 85 ? 5.029 0.161 -15.111 1.00 56.69 85 PHE A N 1
ATOM 715 C CA . PHE A 1 85 ? 3.970 -0.756 -14.692 1.00 56.69 85 PHE A CA 1
ATOM 716 C C . PHE A 1 85 ? 4.071 -2.120 -15.357 1.00 56.69 85 PHE A C 1
ATOM 718 O O . PHE A 1 85 ? 4.006 -3.133 -14.665 1.00 56.69 85 PHE A O 1
ATOM 725 N N . ALA A 1 86 ? 4.277 -2.151 -16.677 1.00 54.38 86 ALA A N 1
ATOM 726 C CA . ALA A 1 86 ? 4.359 -3.403 -17.424 1.00 54.38 86 ALA A CA 1
ATOM 727 C C . ALA A 1 86 ? 5.462 -4.322 -16.870 1.00 54.38 86 ALA A C 1
ATOM 729 O O . ALA A 1 86 ? 5.267 -5.529 -16.746 1.00 54.38 86 ALA A O 1
ATOM 730 N N . ASN A 1 87 ? 6.593 -3.741 -16.458 1.00 54.56 87 ASN A N 1
ATOM 731 C CA . ASN A 1 87 ? 7.693 -4.489 -15.857 1.00 54.56 87 ASN A CA 1
ATOM 732 C C . ASN A 1 87 ? 7.410 -4.928 -14.413 1.00 54.56 87 ASN A C 1
ATOM 734 O O . ASN A 1 87 ? 7.801 -6.023 -14.026 1.00 54.56 87 ASN A O 1
ATOM 738 N N . ALA A 1 88 ? 6.754 -4.105 -13.594 1.00 54.22 88 ALA A N 1
ATOM 739 C CA . ALA A 1 88 ? 6.455 -4.481 -12.213 1.00 54.22 88 ALA A CA 1
ATOM 740 C C . ALA A 1 88 ? 5.353 -5.547 -12.120 1.00 54.22 88 ALA A C 1
ATOM 742 O O . ALA A 1 88 ? 5.481 -6.472 -11.323 1.00 54.22 88 ALA A O 1
ATOM 743 N N . GLU A 1 89 ? 4.310 -5.457 -12.953 1.00 57.47 89 GLU A N 1
ATOM 744 C CA . GLU A 1 89 ? 3.227 -6.446 -12.999 1.00 57.47 89 GLU A CA 1
ATOM 745 C C . GLU A 1 89 ? 3.700 -7.792 -13.557 1.00 57.47 89 GLU A C 1
ATOM 747 O O . GLU A 1 89 ? 3.357 -8.827 -12.990 1.00 57.47 89 GLU A O 1
ATOM 752 N 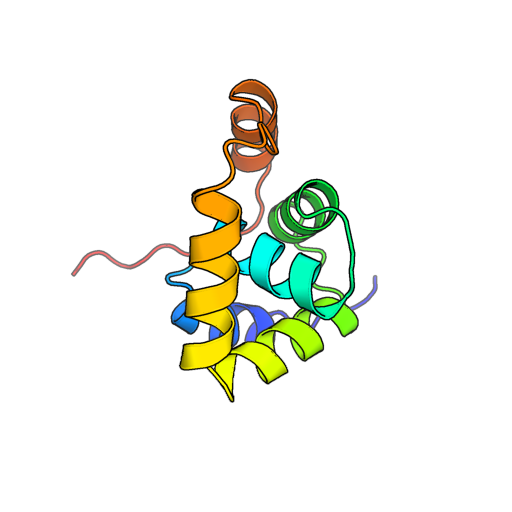N . ALA A 1 90 ? 4.551 -7.798 -14.593 1.00 58.66 90 ALA A N 1
ATOM 753 C CA . ALA A 1 90 ? 5.083 -9.032 -15.183 1.00 58.66 90 ALA A CA 1
ATOM 754 C C . ALA A 1 90 ? 5.891 -9.895 -14.195 1.00 58.66 90 ALA A C 1
ATOM 756 O O . ALA A 1 90 ? 5.978 -11.110 -14.369 1.00 58.66 90 ALA A O 1
ATOM 757 N N . TYR A 1 91 ? 6.464 -9.279 -13.156 1.00 57.28 91 TYR A N 1
ATOM 758 C CA . TYR A 1 91 ? 7.245 -9.955 -12.116 1.00 57.28 91 TYR A CA 1
ATOM 759 C C . TYR A 1 91 ? 6.621 -9.834 -10.720 1.00 57.28 91 TYR A C 1
ATOM 761 O O . TYR A 1 91 ? 7.288 -10.126 -9.723 1.00 57.28 91 TYR A O 1
ATOM 769 N N . SER A 1 92 ? 5.363 -9.394 -10.634 1.00 55.06 92 SER A N 1
ATOM 770 C CA . SER A 1 92 ? 4.687 -9.225 -9.355 1.00 55.06 92 SER A CA 1
ATOM 771 C C . SER A 1 92 ? 4.412 -10.585 -8.719 1.00 55.06 92 SER A C 1
ATOM 773 O O . SER A 1 92 ? 3.803 -11.461 -9.328 1.00 55.06 92 SER A O 1
ATOM 775 N N . 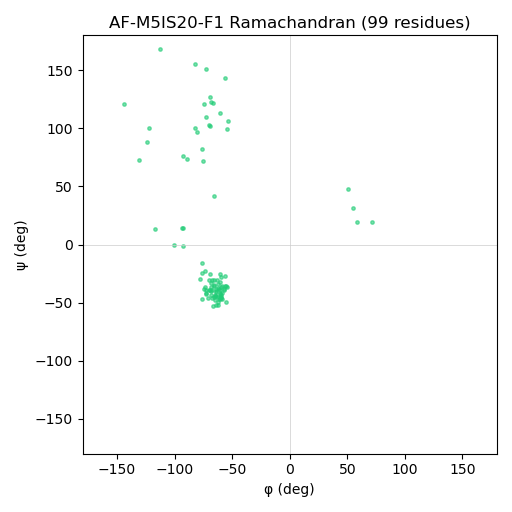VAL A 1 93 ? 4.836 -10.758 -7.468 1.00 67.31 93 VAL A N 1
ATOM 776 C CA . VAL A 1 93 ? 4.514 -11.942 -6.650 1.00 67.31 93 VAL A CA 1
ATOM 777 C C . VAL A 1 93 ? 3.258 -11.733 -5.803 1.00 67.31 93 VAL A C 1
ATOM 779 O O . VAL A 1 93 ? 2.847 -12.632 -5.067 1.00 67.31 93 VAL A O 1
ATOM 782 N N . PHE A 1 94 ? 2.640 -10.550 -5.887 1.00 67.75 94 PHE A N 1
ATOM 783 C CA . PHE A 1 94 ? 1.341 -10.294 -5.282 1.00 67.75 94 PHE A CA 1
ATOM 784 C C . PHE A 1 94 ? 0.279 -11.072 -6.055 1.00 67.75 94 PHE A C 1
ATOM 786 O O . PHE A 1 94 ? -0.109 -10.689 -7.157 1.00 67.75 94 PHE A O 1
ATOM 793 N N . ASN A 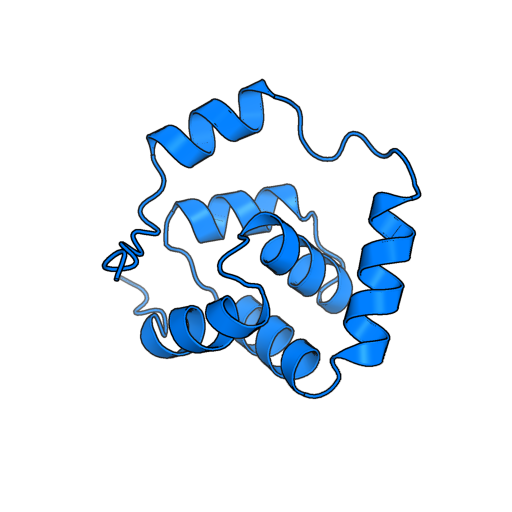1 95 ? -0.170 -12.187 -5.482 1.00 59.22 95 ASN A N 1
ATOM 794 C CA . ASN A 1 95 ? -1.083 -13.099 -6.149 1.00 59.22 95 ASN A CA 1
ATOM 795 C C . ASN A 1 95 ? -2.348 -13.248 -5.303 1.00 59.22 95 ASN A C 1
ATOM 797 O O . ASN A 1 95 ? -2.368 -13.961 -4.298 1.00 59.22 95 ASN A O 1
ATOM 801 N N . ARG A 1 96 ? -3.405 -12.532 -5.693 1.00 56.06 96 ARG A N 1
ATOM 802 C CA . ARG A 1 96 ? -4.732 -12.661 -5.089 1.00 56.06 96 ARG A CA 1
ATOM 803 C C . ARG A 1 96 ? -5.747 -12.986 -6.175 1.00 56.06 96 ARG A C 1
ATOM 805 O O . ARG A 1 96 ? -6.374 -12.110 -6.762 1.00 56.06 96 ARG A O 1
ATOM 812 N N . GLU A 1 97 ? -5.912 -14.276 -6.442 1.00 46.78 97 GLU A N 1
ATOM 813 C CA . GLU A 1 97 ? -7.052 -14.760 -7.210 1.00 46.78 97 GLU A CA 1
ATOM 814 C C . GLU A 1 97 ? -8.314 -14.579 -6.360 1.00 46.78 97 GLU A C 1
ATOM 816 O O . GLU A 1 97 ? -8.604 -15.357 -5.447 1.00 46.78 97 GLU A O 1
ATOM 821 N N . TYR A 1 98 ? -9.099 -13.542 -6.650 1.00 45.00 98 TYR A N 1
ATOM 822 C CA . TYR A 1 98 ? -10.505 -13.585 -6.285 1.00 45.00 98 TYR A CA 1
ATOM 823 C C . TYR A 1 98 ? -11.096 -14.774 -7.034 1.00 45.00 98 TYR A C 1
ATOM 825 O O . TYR A 1 98 ? -11.182 -14.744 -8.263 1.00 45.00 98 TYR A O 1
ATOM 833 N N . LYS A 1 99 ? -11.520 -15.822 -6.315 1.00 36.25 99 LYS A N 1
ATOM 834 C CA . LYS A 1 99 ? -12.511 -16.745 -6.872 1.00 36.25 99 LYS A CA 1
ATOM 835 C C . LYS A 1 99 ? -13.692 -15.873 -7.286 1.00 36.25 99 LYS A C 1
ATOM 837 O O . LYS A 1 99 ? -14.453 -15.438 -6.423 1.00 36.25 99 LYS A O 1
ATOM 842 N N . LYS A 1 100 ? -13.783 -15.559 -8.584 1.00 33.44 100 LYS A N 1
ATOM 843 C CA . LYS A 1 100 ? -14.964 -14.953 -9.197 1.00 33.44 100 LYS A CA 1
ATOM 844 C C . LYS A 1 100 ? -16.122 -15.870 -8.820 1.00 33.44 100 LYS A C 1
ATOM 846 O O . LYS A 1 100 ? -16.164 -17.013 -9.269 1.00 33.44 100 LYS A O 1
ATOM 851 N N . LYS A 1 101 ? -16.958 -15.409 -7.896 1.00 35.19 101 LYS A N 1
ATOM 852 C CA . LYS A 1 101 ? -18.292 -15.964 -7.705 1.00 35.19 101 LYS A CA 1
ATOM 853 C C . LYS A 1 101 ? -19.218 -15.295 -8.701 1.00 35.19 101 LYS A C 1
ATOM 855 O O . LYS A 1 101 ? -19.028 -14.078 -8.921 1.00 35.19 101 LYS A O 1
#

Secondary structure (DSSP, 8-state):
-----HHHHHHHHHHTTT-HHHHHHHHHHHHT--HHHHHHHHHTT---HHHHHHHHHHHHSHHHHHHHHHHHHHS----S-HHHHHHHHHT----------

Foldseek 3Di:
DPDAPVVLVVVLCVLVVVPLLLLLVLLCVQVVHQSLVSSLCQQQVNCDPSSSVSSVVCSVPVPVSVVVSVVVVVVPDCSDDPVSVVVSNVSGPPDDDDPPD

Organism: NCBI:txid1244083